Protein AF-A0AAE7BVK2-F1 (afdb_monomer_lite)

pLDDT: mean 87.28, std 10.97, range [50.97, 97.94]

Sequence (173 aa):
MAKKIGIVVLFLLICIYAINLQTEKKELELRLEILAGHNLFLLLTTYDEIQDLLNSDKKSTDIIINVKKKLENIKEFSSTIDTAIGRGDLQTIYFKFTEIFSHFENISASVGNNKSKELIEIKGLIQELKTIILETYYVKNNTEGGKAELHIKHFDKIDAFIERITKFNKGLT

Secondary structure (DSSP, 8-state):
-HHHHHHHHHHHHHHHHHHHHHHHHHHHHHHHHHHHHHHHHHHHHHHHHHHHHHHSSS-HHHHHHHHHHHHHHHHHHHHHHHHHHT--HHHHHHHHHHHHHHHHHHHHHHSSS--HHHHHHHHHHHHHHHHHHHHHHB-TT-TTS--B-SS----HHHHHHHHHHHHHHHTT-

Radius of gyration: 22.89 Å; chains: 1; bounding box: 57×30×77 Å

Structure (mmCIF, N/CA/C/O backbone):
data_AF-A0AAE7BVK2-F1
#
_entry.id   AF-A0AAE7BVK2-F1
#
loop_
_atom_site.group_PDB
_atom_site.id
_atom_site.type_symbol
_atom_site.label_atom_id
_atom_site.label_alt_id
_atom_site.label_comp_id
_atom_site.label_asym_id
_atom_site.label_entity_id
_atom_site.label_seq_id
_atom_site.pdbx_PDB_ins_code
_atom_site.Cartn_x
_atom_site.Cartn_y
_atom_site.Cartn_z
_atom_site.occupancy
_atom_site.B_iso_or_equiv
_atom_site.auth_seq_id
_atom_site.auth_comp_id
_atom_site.auth_asym_id
_atom_site.auth_atom_id
_atom_site.pdbx_PDB_model_num
ATOM 1 N N . MET A 1 1 ? 35.965 8.874 -51.992 1.00 59.28 1 MET A N 1
ATOM 2 C CA . MET A 1 1 ? 35.941 7.840 -50.929 1.00 59.28 1 MET A CA 1
ATOM 3 C C . MET A 1 1 ? 35.827 8.431 -49.525 1.00 59.28 1 MET A C 1
ATOM 5 O O . MET A 1 1 ? 34.975 7.964 -48.786 1.00 59.28 1 MET A O 1
ATOM 9 N N . ALA A 1 2 ? 36.568 9.492 -49.176 1.00 60.84 2 ALA A N 1
ATOM 10 C CA . ALA A 1 2 ? 36.530 10.122 -47.844 1.00 60.84 2 ALA A CA 1
ATOM 11 C C . ALA A 1 2 ? 35.122 10.511 -47.330 1.00 60.84 2 ALA A C 1
ATOM 13 O O . ALA A 1 2 ? 34.792 10.217 -46.188 1.00 60.84 2 ALA A O 1
ATOM 14 N N . LYS A 1 3 ? 34.242 11.070 -48.181 1.00 61.97 3 LYS A N 1
ATOM 15 C CA . LYS A 1 3 ? 32.842 11.373 -47.801 1.00 61.97 3 LYS A CA 1
ATOM 16 C C . LYS A 1 3 ? 32.026 10.133 -47.403 1.00 61.97 3 LYS A C 1
ATOM 18 O O . LYS A 1 3 ? 31.203 10.221 -46.503 1.00 61.97 3 LYS A O 1
ATOM 23 N N . LYS A 1 4 ? 32.258 8.978 -48.044 1.00 65.06 4 LYS A N 1
ATOM 24 C CA . LYS A 1 4 ? 31.568 7.720 -47.700 1.00 65.06 4 LYS A CA 1
ATOM 25 C C . LYS A 1 4 ? 32.070 7.165 -46.363 1.00 65.06 4 LYS A C 1
ATOM 27 O O . LYS A 1 4 ? 31.266 6.699 -45.571 1.00 65.06 4 LYS A O 1
ATOM 32 N N . ILE A 1 5 ? 33.370 7.290 -46.088 1.00 73.44 5 ILE A N 1
ATOM 33 C CA . ILE A 1 5 ? 33.981 6.884 -44.812 1.00 73.44 5 ILE A CA 1
ATOM 34 C C . ILE A 1 5 ? 33.471 7.769 -43.662 1.00 73.44 5 ILE A C 1
ATOM 36 O O . ILE A 1 5 ? 33.099 7.246 -42.619 1.00 73.44 5 ILE A O 1
ATOM 40 N N . GLY A 1 6 ? 33.354 9.086 -43.872 1.00 75.12 6 GLY A N 1
ATOM 41 C CA . GLY A 1 6 ? 32.811 10.009 -42.866 1.00 75.12 6 GLY A CA 1
ATOM 42 C C . GLY A 1 6 ? 31.360 9.710 -42.466 1.00 75.12 6 GLY A C 1
ATOM 43 O O . GLY A 1 6 ? 31.030 9.768 -41.286 1.00 75.12 6 GLY A O 1
ATOM 44 N N . ILE A 1 7 ? 30.509 9.321 -43.423 1.00 81.50 7 ILE A N 1
ATOM 45 C CA . ILE A 1 7 ? 29.117 8.916 -43.146 1.00 81.50 7 ILE A CA 1
ATOM 46 C C . ILE A 1 7 ? 29.071 7.618 -42.331 1.00 81.50 7 ILE A C 1
ATOM 48 O O . ILE A 1 7 ? 28.283 7.514 -41.394 1.00 81.50 7 ILE A O 1
ATOM 52 N N . VAL A 1 8 ? 29.931 6.646 -42.653 1.00 82.81 8 VAL A N 1
ATOM 53 C CA . VAL A 1 8 ? 30.009 5.373 -41.918 1.00 82.81 8 VAL A CA 1
ATOM 54 C C . VAL A 1 8 ? 30.464 5.597 -40.475 1.00 82.81 8 VAL A C 1
ATOM 56 O O . VAL A 1 8 ? 29.859 5.045 -39.562 1.00 82.81 8 VAL A O 1
ATOM 59 N N . VAL A 1 9 ? 31.471 6.447 -40.251 1.00 85.19 9 VAL A N 1
ATOM 60 C CA . VAL A 1 9 ? 31.954 6.784 -38.900 1.00 85.19 9 VAL A CA 1
ATOM 61 C C . VAL A 1 9 ? 30.874 7.498 -38.082 1.00 85.19 9 VAL A C 1
ATOM 63 O O . VAL A 1 9 ? 30.672 7.158 -36.919 1.00 85.19 9 VAL A O 1
ATOM 66 N N . LEU A 1 10 ? 30.136 8.437 -38.684 1.00 87.69 10 LEU A N 1
ATOM 67 C CA . LEU A 1 10 ? 29.039 9.131 -38.004 1.00 87.69 10 LEU A CA 1
ATOM 68 C C . LEU A 1 10 ? 27.921 8.165 -37.586 1.00 87.69 10 LEU A C 1
ATOM 70 O O . LEU A 1 10 ? 27.449 8.231 -36.454 1.00 87.69 10 LEU A O 1
ATOM 74 N N . PHE A 1 11 ? 27.535 7.236 -38.466 1.00 89.12 11 PHE A N 1
ATOM 75 C CA . PHE A 1 11 ? 26.559 6.195 -38.132 1.00 89.12 11 PHE A CA 1
ATOM 76 C C . PHE A 1 11 ? 27.029 5.324 -36.964 1.00 89.12 11 PHE A C 1
ATOM 78 O O . PHE A 1 11 ? 26.252 5.038 -36.057 1.00 89.12 11 PHE A O 1
ATOM 85 N N . LEU A 1 12 ? 28.311 4.954 -36.951 1.00 88.75 12 LEU A N 1
ATOM 86 C CA . LEU A 1 12 ? 28.911 4.153 -35.885 1.00 88.75 12 LEU A CA 1
ATOM 87 C C . LEU A 1 12 ? 28.850 4.873 -34.530 1.00 88.75 12 LEU A C 1
ATOM 89 O O . LEU A 1 12 ? 28.471 4.266 -33.532 1.00 88.75 12 LEU A O 1
ATOM 93 N N . LEU A 1 13 ? 29.145 6.176 -34.504 1.00 87.94 13 LEU A N 1
ATOM 94 C CA . LEU A 1 13 ? 29.045 6.995 -33.293 1.00 87.94 13 LEU A CA 1
ATOM 95 C C . LEU A 1 13 ? 27.603 7.108 -32.782 1.00 87.94 13 LEU A C 1
ATOM 97 O O . LEU A 1 13 ? 27.377 6.987 -31.579 1.00 87.94 13 LEU A O 1
ATOM 101 N N . ILE A 1 14 ? 26.625 7.277 -33.680 1.00 89.56 14 ILE A N 1
ATOM 102 C CA . ILE A 1 14 ? 25.199 7.303 -33.315 1.00 89.56 14 ILE A CA 1
ATOM 103 C C . ILE A 1 14 ? 24.772 5.954 -32.725 1.00 89.56 14 ILE A C 1
ATOM 105 O O . ILE A 1 14 ? 24.093 5.924 -31.700 1.00 89.56 14 ILE A O 1
ATOM 109 N N . CYS A 1 15 ? 25.195 4.838 -33.326 1.00 86.94 15 CYS A N 1
ATOM 110 C CA . CYS A 1 15 ? 24.899 3.505 -32.807 1.00 86.94 15 CYS A CA 1
ATOM 111 C C . CYS A 1 15 ? 25.506 3.280 -31.416 1.00 86.94 15 CYS A C 1
ATOM 113 O O . CYS A 1 15 ? 24.807 2.795 -30.530 1.00 86.94 15 CYS A O 1
ATOM 115 N N . ILE A 1 16 ? 26.769 3.664 -31.197 1.00 88.56 16 ILE A N 1
ATOM 116 C CA . ILE A 1 16 ? 27.423 3.555 -29.881 1.00 88.56 16 ILE A CA 1
ATOM 117 C C . ILE A 1 16 ? 26.678 4.396 -28.840 1.00 88.56 16 ILE A C 1
ATOM 119 O O . ILE A 1 16 ? 26.375 3.906 -27.753 1.00 88.56 16 ILE A O 1
ATOM 123 N N . TYR A 1 17 ? 26.331 5.639 -29.181 1.00 89.25 17 TYR A N 1
ATOM 124 C CA . TYR A 1 17 ? 25.575 6.516 -28.290 1.00 89.25 17 TYR A CA 1
ATOM 125 C C . TYR A 1 17 ? 24.204 5.926 -27.930 1.00 89.25 17 TYR A C 1
ATOM 127 O O . TYR A 1 17 ? 23.834 5.894 -26.758 1.00 89.25 17 TYR A O 1
ATOM 135 N N . ALA A 1 18 ? 23.476 5.392 -28.916 1.00 87.69 18 ALA A N 1
ATOM 136 C CA . ALA A 1 18 ? 22.182 4.757 -28.691 1.00 87.69 18 ALA A CA 1
ATOM 137 C C . ALA A 1 18 ? 22.282 3.522 -27.775 1.00 87.69 18 ALA A C 1
ATOM 139 O O . ALA A 1 18 ? 21.430 3.337 -26.906 1.00 87.69 18 ALA A O 1
ATOM 140 N N . ILE A 1 19 ? 23.331 2.704 -27.925 1.00 89.19 19 ILE A N 1
ATOM 141 C CA . ILE A 1 19 ? 23.581 1.535 -27.066 1.00 89.19 19 ILE A CA 1
ATOM 142 C C . ILE A 1 19 ? 23.890 1.965 -25.627 1.00 89.19 19 ILE A C 1
ATOM 144 O O . ILE A 1 19 ? 23.343 1.383 -24.686 1.00 89.19 19 ILE A O 1
ATOM 148 N N . ASN A 1 20 ? 24.722 2.995 -25.444 1.00 87.88 20 ASN A N 1
ATOM 149 C CA . ASN A 1 20 ? 25.032 3.529 -24.116 1.00 87.88 20 ASN A CA 1
ATOM 150 C C . ASN A 1 20 ? 23.767 4.046 -23.423 1.00 87.88 20 ASN A C 1
ATOM 152 O O . ASN A 1 20 ? 23.470 3.624 -22.308 1.00 87.88 20 ASN A O 1
ATOM 156 N N . LEU A 1 21 ? 22.959 4.851 -24.121 1.00 88.31 21 LEU A N 1
ATOM 157 C CA . LEU A 1 21 ? 21.695 5.368 -23.593 1.00 88.31 21 LEU A CA 1
ATOM 158 C C . LEU A 1 21 ? 20.722 4.237 -23.218 1.00 88.31 21 LEU A C 1
ATOM 160 O O . LEU A 1 21 ? 20.050 4.291 -22.189 1.00 88.31 21 LEU A O 1
ATOM 164 N N . GLN A 1 22 ? 20.647 3.184 -24.037 1.00 87.44 22 GLN A N 1
ATOM 165 C CA . GLN A 1 22 ? 19.809 2.022 -23.741 1.00 87.44 22 GLN A CA 1
ATOM 166 C C . GLN A 1 22 ? 20.300 1.257 -22.503 1.00 87.44 22 GLN A C 1
ATOM 168 O O . GLN A 1 22 ? 19.483 0.716 -21.758 1.00 87.44 22 GLN A O 1
ATOM 173 N N . THR A 1 23 ? 21.614 1.208 -22.283 1.00 86.25 23 THR A N 1
ATOM 174 C CA . THR A 1 23 ? 22.225 0.544 -21.124 1.00 86.25 23 THR A CA 1
ATOM 175 C C . THR A 1 23 ? 21.949 1.326 -19.843 1.00 86.25 23 THR A C 1
ATOM 177 O O . THR A 1 23 ? 21.443 0.747 -18.885 1.00 86.25 23 THR A O 1
ATOM 180 N N . GLU A 1 24 ? 22.165 2.643 -19.859 1.00 87.38 24 GLU A N 1
ATOM 181 C CA . GLU A 1 24 ? 21.843 3.533 -18.734 1.00 87.38 24 GLU A CA 1
ATOM 182 C C . GLU A 1 24 ? 20.356 3.471 -18.376 1.00 87.38 24 GLU A C 1
ATOM 184 O O . GLU A 1 24 ? 19.993 3.351 -17.205 1.00 87.38 24 GLU A O 1
ATOM 189 N N . LYS A 1 25 ? 19.478 3.476 -19.388 1.00 87.94 25 LYS A N 1
ATOM 190 C CA . LYS A 1 25 ? 18.034 3.350 -19.174 1.00 87.94 25 LYS A CA 1
ATOM 191 C C . LYS A 1 25 ? 17.674 2.036 -18.478 1.00 87.94 25 LYS A C 1
ATOM 193 O O . LYS A 1 25 ? 16.894 2.056 -17.532 1.00 87.94 25 LYS A O 1
ATOM 198 N N . LYS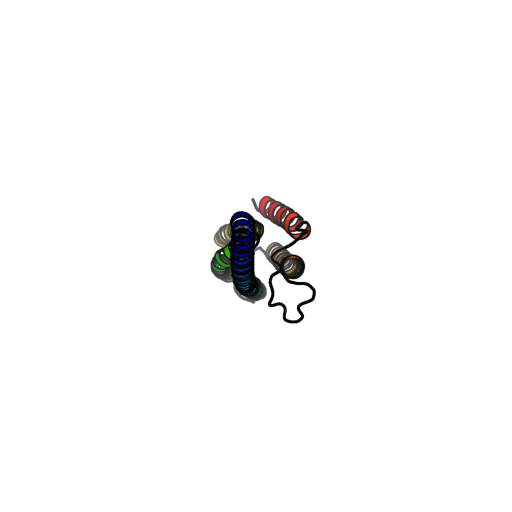 A 1 26 ? 18.244 0.911 -18.922 1.00 88.31 26 LYS A N 1
ATOM 199 C CA . LYS A 1 26 ? 18.012 -0.401 -18.294 1.00 88.31 26 LYS A CA 1
ATOM 200 C C . LYS A 1 26 ? 18.504 -0.440 -16.849 1.00 88.31 26 LYS A C 1
ATOM 202 O O . LYS A 1 26 ? 17.843 -1.031 -16.003 1.00 88.31 26 LYS A O 1
ATOM 207 N N . GLU A 1 27 ? 19.647 0.178 -16.563 1.00 88.50 27 GLU A N 1
ATOM 208 C CA . GLU A 1 27 ? 20.178 0.245 -15.201 1.00 88.50 27 GLU A CA 1
ATOM 209 C C . GLU A 1 27 ? 19.275 1.076 -14.280 1.00 88.50 27 GLU A C 1
ATOM 211 O O . GLU A 1 27 ? 18.959 0.648 -13.171 1.00 88.50 27 GLU A O 1
ATOM 216 N N . LEU A 1 28 ? 18.816 2.240 -14.747 1.00 87.75 28 LEU A N 1
ATOM 217 C CA . LEU A 1 28 ? 17.859 3.077 -14.022 1.00 87.75 28 LEU A CA 1
ATOM 218 C C . LEU A 1 28 ? 16.542 2.343 -13.760 1.00 87.75 28 LEU A C 1
ATOM 220 O O . LEU A 1 28 ? 16.033 2.384 -12.643 1.00 87.75 28 LEU A O 1
ATOM 224 N N . GLU A 1 29 ? 16.017 1.646 -14.766 1.00 89.25 29 GLU A N 1
ATOM 225 C CA . GLU A 1 29 ? 14.785 0.864 -14.652 1.00 89.25 29 GLU A CA 1
ATOM 226 C C . GLU A 1 29 ? 14.926 -0.253 -13.611 1.00 89.25 29 GLU A C 1
ATOM 228 O O . GLU A 1 29 ? 14.067 -0.391 -12.745 1.00 89.25 29 GLU A O 1
ATOM 233 N N . LEU A 1 30 ? 16.054 -0.972 -13.603 1.00 88.12 30 LEU A N 1
ATOM 234 C CA . LEU A 1 30 ? 16.341 -1.981 -12.582 1.00 88.12 30 LEU A CA 1
ATOM 235 C C . LEU A 1 30 ? 16.427 -1.373 -11.173 1.00 88.12 30 LEU A C 1
ATOM 237 O O . LEU A 1 30 ? 15.893 -1.936 -10.220 1.00 88.12 30 LEU A O 1
ATOM 241 N N . ARG A 1 31 ? 17.087 -0.217 -11.020 1.00 89.81 31 ARG A N 1
ATOM 242 C CA . ARG A 1 31 ? 17.174 0.475 -9.723 1.00 89.81 31 ARG A CA 1
ATOM 243 C C . ARG A 1 31 ? 15.793 0.900 -9.220 1.00 89.81 31 ARG A C 1
ATOM 245 O O . ARG A 1 31 ? 15.508 0.724 -8.038 1.00 89.81 31 ARG A O 1
ATOM 252 N N . LEU A 1 32 ? 14.943 1.426 -10.104 1.00 91.25 32 LEU A N 1
ATOM 253 C CA . LEU A 1 32 ? 13.559 1.780 -9.781 1.00 91.25 32 LEU A CA 1
ATOM 254 C C . LEU A 1 32 ? 12.731 0.547 -9.417 1.00 91.25 32 LEU A C 1
ATOM 256 O O . LEU A 1 32 ? 11.985 0.596 -8.446 1.00 91.25 32 LEU A O 1
ATOM 260 N N . GLU A 1 33 ? 12.900 -0.562 -10.136 1.00 91.31 33 GLU A N 1
ATOM 261 C CA . GLU A 1 33 ? 12.220 -1.829 -9.854 1.00 91.31 33 GLU A CA 1
ATOM 262 C C . GLU A 1 33 ? 12.560 -2.348 -8.450 1.00 91.31 33 GLU A C 1
ATOM 264 O O . GLU A 1 33 ? 11.664 -2.705 -7.685 1.00 91.31 33 GLU A O 1
ATOM 269 N N . ILE A 1 34 ? 13.846 -2.335 -8.082 1.00 90.06 34 ILE A N 1
ATOM 270 C CA . ILE A 1 34 ? 14.317 -2.752 -6.754 1.00 90.06 34 ILE A CA 1
ATOM 271 C C . ILE A 1 34 ? 13.783 -1.812 -5.670 1.00 90.06 34 ILE A C 1
ATOM 273 O O . ILE A 1 34 ? 13.294 -2.273 -4.638 1.00 90.06 34 ILE A O 1
ATOM 277 N N . LEU A 1 35 ? 13.856 -0.496 -5.896 1.00 92.81 35 LEU A N 1
ATOM 278 C CA . LEU A 1 35 ? 13.387 0.496 -4.931 1.00 92.81 35 LEU A CA 1
ATOM 279 C C . LEU A 1 35 ? 11.874 0.377 -4.707 1.00 92.81 35 LEU A C 1
ATOM 281 O O . LEU A 1 35 ? 11.429 0.325 -3.560 1.00 92.81 35 LEU A O 1
ATOM 285 N N . ALA A 1 36 ? 11.090 0.298 -5.782 1.00 94.00 36 ALA A N 1
ATOM 286 C CA . ALA A 1 36 ? 9.646 0.112 -5.716 1.00 94.00 36 ALA A CA 1
ATOM 287 C C . ALA A 1 36 ? 9.289 -1.228 -5.061 1.00 94.00 36 ALA A C 1
ATOM 289 O O . ALA A 1 36 ? 8.423 -1.261 -4.194 1.00 94.00 36 ALA A O 1
ATOM 290 N N . GLY A 1 37 ? 9.995 -2.312 -5.400 1.00 93.19 37 GLY A N 1
ATOM 291 C CA . GLY A 1 37 ? 9.779 -3.637 -4.813 1.00 93.19 37 GLY A CA 1
ATOM 292 C C . GLY A 1 37 ? 10.036 -3.657 -3.307 1.00 93.19 37 GLY A C 1
ATOM 293 O O . GLY A 1 37 ? 9.211 -4.156 -2.542 1.00 93.19 37 GLY A O 1
ATOM 294 N N . HIS A 1 38 ? 11.133 -3.039 -2.862 1.00 93.44 38 HIS A N 1
ATOM 295 C CA . HIS A 1 38 ? 11.438 -2.897 -1.441 1.00 93.44 38 HIS A CA 1
ATOM 296 C C . HIS A 1 38 ? 10.377 -2.069 -0.706 1.00 93.44 38 HIS A C 1
ATOM 298 O O . HIS A 1 38 ? 9.909 -2.472 0.357 1.00 93.44 38 HIS A O 1
ATOM 304 N N . ASN A 1 39 ? 9.949 -0.944 -1.283 1.00 95.50 39 ASN A N 1
ATOM 305 C CA . ASN A 1 39 ? 8.920 -0.106 -0.671 1.00 95.50 39 ASN A CA 1
ATOM 306 C C . ASN A 1 39 ? 7.547 -0.789 -0.660 1.00 95.50 39 ASN A C 1
ATOM 308 O O . ASN A 1 39 ? 6.825 -0.642 0.319 1.00 95.50 39 ASN A O 1
ATOM 312 N N . LEU A 1 40 ? 7.192 -1.579 -1.680 1.00 95.25 40 LEU A N 1
ATOM 313 C CA . LEU A 1 40 ? 5.972 -2.396 -1.675 1.00 95.25 40 LEU A CA 1
ATOM 314 C C . LEU A 1 40 ? 6.007 -3.441 -0.557 1.00 95.25 40 LEU A C 1
ATOM 316 O O . LEU A 1 40 ? 5.015 -3.622 0.147 1.00 95.25 40 LEU A O 1
ATOM 320 N N . PHE A 1 41 ? 7.159 -4.083 -0.349 1.00 94.12 41 PHE A N 1
ATOM 321 C CA . PHE A 1 41 ? 7.341 -5.024 0.752 1.00 94.12 41 PHE A CA 1
ATOM 322 C C . PHE A 1 41 ? 7.163 -4.337 2.114 1.00 94.12 41 PHE A C 1
ATOM 324 O O . PHE A 1 41 ? 6.416 -4.831 2.961 1.00 94.12 41 PHE A O 1
ATOM 331 N N . LEU A 1 42 ? 7.797 -3.176 2.317 1.00 95.62 42 LEU A N 1
ATOM 332 C CA . LEU A 1 42 ? 7.648 -2.394 3.547 1.00 95.62 42 LEU A CA 1
ATOM 333 C C . LEU A 1 42 ? 6.207 -1.906 3.747 1.00 95.62 42 LEU A C 1
ATOM 335 O O . LEU A 1 42 ? 5.694 -1.949 4.866 1.00 95.62 42 LEU A O 1
ATOM 339 N N . LEU A 1 43 ? 5.537 -1.493 2.670 1.00 96.31 43 LEU A N 1
ATOM 340 C CA . LEU A 1 43 ? 4.138 -1.078 2.671 1.00 96.31 43 LEU A CA 1
ATOM 341 C C . LEU A 1 43 ? 3.225 -2.218 3.138 1.00 96.31 43 LEU A C 1
ATOM 343 O O . LEU A 1 43 ? 2.458 -2.037 4.082 1.00 96.31 43 LEU A O 1
ATOM 347 N N . LEU A 1 44 ? 3.335 -3.397 2.520 1.00 95.25 44 LEU A N 1
ATOM 348 C CA . LEU A 1 44 ? 2.544 -4.573 2.888 1.00 95.25 44 LEU A CA 1
ATOM 349 C C . LEU A 1 44 ? 2.825 -5.028 4.321 1.00 95.25 44 LEU A C 1
ATOM 351 O O . LEU A 1 44 ? 1.880 -5.241 5.075 1.00 95.25 44 LEU A O 1
ATOM 355 N N . THR A 1 45 ? 4.100 -5.072 4.718 1.00 95.25 45 THR A N 1
ATOM 356 C CA . THR A 1 45 ? 4.502 -5.414 6.092 1.00 95.25 45 THR A CA 1
ATOM 357 C C . THR A 1 45 ? 3.904 -4.432 7.099 1.00 95.25 45 THR A C 1
ATOM 359 O O . THR A 1 45 ? 3.403 -4.829 8.146 1.00 95.25 45 THR A O 1
ATOM 362 N N . THR A 1 46 ? 3.886 -3.137 6.781 1.00 96.62 46 THR A N 1
ATOM 363 C CA . THR A 1 46 ? 3.284 -2.132 7.668 1.00 96.62 46 THR A CA 1
ATOM 364 C C . THR A 1 46 ? 1.764 -2.306 7.760 1.00 96.62 46 THR A C 1
ATOM 366 O O . THR A 1 46 ? 1.185 -2.120 8.830 1.00 96.62 46 THR A O 1
ATOM 369 N N . TYR A 1 47 ? 1.097 -2.704 6.671 1.00 96.19 47 TYR A N 1
ATOM 370 C CA . TYR A 1 47 ? -0.321 -3.065 6.721 1.00 96.19 47 TYR A CA 1
ATOM 371 C C . TYR A 1 47 ? -0.586 -4.338 7.537 1.00 96.19 47 TYR A C 1
ATOM 373 O O . TYR A 1 47 ? -1.596 -4.377 8.242 1.00 96.19 47 TYR A O 1
ATOM 381 N N . ASP A 1 48 ? 0.303 -5.338 7.499 1.00 95.19 48 ASP A N 1
ATOM 382 C CA . ASP A 1 48 ? 0.246 -6.506 8.394 1.00 95.19 48 ASP A CA 1
ATOM 383 C C . ASP A 1 48 ? 0.330 -6.074 9.865 1.00 95.19 48 ASP A C 1
ATOM 385 O O . ASP A 1 48 ? -0.541 -6.415 10.663 1.00 95.19 48 ASP A O 1
ATOM 389 N N . GLU A 1 49 ? 1.297 -5.223 10.214 1.00 95.88 49 GLU A N 1
ATOM 390 C CA . GLU A 1 49 ? 1.437 -4.699 11.578 1.00 95.88 49 GLU A CA 1
ATOM 391 C C . GLU A 1 49 ? 0.198 -3.911 12.039 1.00 95.88 49 GLU A C 1
ATOM 393 O O . GLU A 1 49 ? -0.206 -3.992 13.202 1.00 95.88 49 GLU A O 1
ATOM 398 N N . ILE A 1 50 ? -0.429 -3.134 11.147 1.00 94.94 50 ILE A N 1
ATOM 399 C CA . ILE A 1 50 ? -1.689 -2.438 11.448 1.00 94.94 50 ILE A CA 1
ATOM 400 C C . ILE A 1 50 ? -2.811 -3.447 11.698 1.00 94.94 50 ILE A C 1
ATOM 402 O O . ILE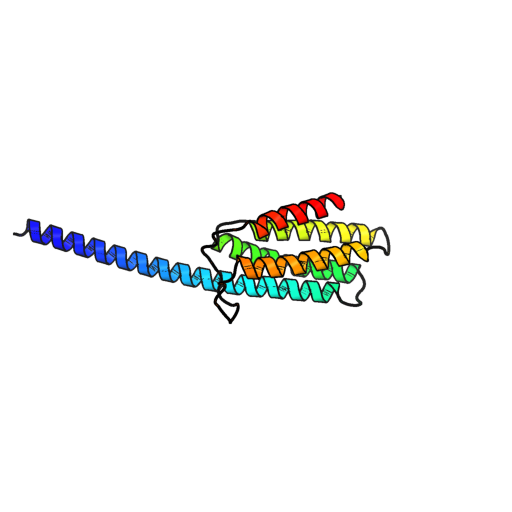 A 1 50 ? -3.593 -3.278 12.635 1.00 94.94 50 ILE A O 1
ATOM 406 N N . GLN A 1 51 ? -2.904 -4.495 10.885 1.00 93.12 51 GLN A N 1
ATOM 407 C CA . GLN A 1 51 ? -3.908 -5.542 11.044 1.00 93.12 51 GLN A CA 1
ATOM 408 C C . GLN A 1 51 ? -3.740 -6.280 12.380 1.00 93.12 51 GLN A C 1
ATOM 410 O O . GLN A 1 51 ? -4.733 -6.499 13.079 1.00 93.12 51 GLN A O 1
ATOM 415 N N . ASP A 1 52 ? -2.502 -6.561 12.789 1.00 93.12 52 ASP A N 1
ATOM 416 C CA . ASP A 1 52 ? -2.176 -7.134 14.098 1.00 93.12 52 ASP A CA 1
ATOM 417 C C . ASP A 1 52 ? -2.582 -6.208 15.250 1.00 93.12 52 ASP A C 1
ATOM 419 O O . ASP A 1 52 ? -3.200 -6.649 16.221 1.00 93.12 52 ASP A O 1
ATOM 423 N N . LEU A 1 53 ? -2.317 -4.901 15.133 1.00 92.00 53 LEU A N 1
ATOM 424 C CA . LEU A 1 53 ? -2.771 -3.913 16.117 1.00 92.00 53 LEU A CA 1
ATOM 425 C C . LEU A 1 53 ? -4.296 -3.902 16.240 1.00 92.00 53 LEU A C 1
ATOM 427 O O . LEU A 1 53 ? -4.820 -3.909 17.355 1.00 92.00 53 LEU A O 1
ATOM 431 N N . LEU A 1 54 ? -5.009 -3.923 15.113 1.00 88.81 54 LEU A N 1
ATOM 432 C CA . LEU A 1 54 ? -6.471 -3.950 15.088 1.00 88.81 54 LEU A CA 1
ATOM 433 C C . LEU A 1 54 ? -7.038 -5.261 15.666 1.00 88.81 54 LEU A C 1
ATOM 435 O O . LEU A 1 54 ? -8.172 -5.273 16.146 1.00 88.81 54 LEU A O 1
ATOM 439 N N . ASN A 1 55 ? -6.292 -6.365 15.604 1.00 87.81 55 ASN A N 1
ATOM 440 C CA . ASN A 1 55 ? -6.670 -7.670 16.160 1.00 87.81 55 ASN A CA 1
ATOM 441 C C . ASN A 1 55 ? -6.266 -7.869 17.626 1.00 87.81 55 ASN A C 1
ATOM 443 O O . ASN A 1 55 ? -6.652 -8.873 18.216 1.00 87.81 55 ASN A O 1
ATOM 447 N N . SER A 1 56 ? -5.513 -6.939 18.209 1.00 86.00 56 SER A N 1
ATOM 448 C CA . SER A 1 56 ? -5.062 -7.046 19.595 1.00 86.00 56 SER A CA 1
ATOM 449 C C . SER A 1 56 ? -6.166 -6.741 20.614 1.00 86.00 56 SER A C 1
ATOM 451 O O . SER A 1 56 ? -7.077 -5.961 20.345 1.00 86.00 56 SER A O 1
ATOM 453 N N . ASP A 1 57 ? -6.012 -7.263 21.833 1.00 82.19 57 ASP A N 1
ATOM 454 C CA . ASP A 1 57 ? -6.893 -6.970 22.978 1.00 82.19 57 ASP A CA 1
ATOM 455 C C . ASP A 1 57 ? -6.620 -5.592 23.625 1.00 82.19 57 ASP A C 1
ATOM 457 O O . ASP A 1 57 ? -7.045 -5.310 24.750 1.00 82.19 57 ASP A O 1
ATOM 461 N N . LYS A 1 58 ? -5.858 -4.718 22.952 1.00 81.06 58 LYS A N 1
ATOM 462 C CA . LYS A 1 58 ? -5.536 -3.376 23.454 1.00 81.06 58 LYS A CA 1
ATOM 463 C C . LYS A 1 58 ? -6.775 -2.482 23.445 1.00 81.06 58 LYS A C 1
ATOM 465 O O . LYS A 1 58 ? -7.718 -2.679 22.682 1.00 81.06 58 LYS A O 1
ATOM 470 N N . LYS A 1 59 ? -6.756 -1.431 24.269 1.00 80.44 59 LYS A N 1
ATOM 471 C CA . LYS A 1 59 ? -7.813 -0.412 24.249 1.00 80.44 59 LYS A CA 1
ATOM 472 C C . LYS A 1 59 ? -7.862 0.268 22.880 1.00 80.44 59 LYS A C 1
ATOM 474 O O . LYS A 1 59 ? -6.820 0.582 22.307 1.00 80.44 59 LYS A O 1
ATOM 479 N N . SER A 1 60 ? -9.066 0.579 22.400 1.00 78.94 60 SER A N 1
ATOM 480 C CA . SER A 1 60 ? -9.284 1.197 21.085 1.00 78.94 60 SER A CA 1
ATOM 481 C C . SER A 1 60 ? -8.464 2.474 20.872 1.00 78.94 60 SER A C 1
ATOM 483 O O . SER A 1 60 ? -7.919 2.674 19.792 1.00 78.94 60 SER A O 1
ATOM 485 N N . THR A 1 61 ? -8.310 3.311 21.903 1.00 82.19 61 THR A N 1
ATOM 486 C CA . THR A 1 61 ? -7.477 4.525 21.847 1.00 82.19 61 THR A CA 1
ATOM 487 C C . THR A 1 61 ? -6.001 4.202 21.590 1.00 82.19 61 THR A C 1
ATOM 489 O O . THR A 1 61 ? -5.380 4.824 20.731 1.00 82.19 61 THR A O 1
ATOM 492 N N . ASP A 1 62 ? -5.447 3.190 22.266 1.00 85.38 62 ASP A N 1
ATOM 493 C CA . ASP A 1 62 ? -4.056 2.763 22.062 1.00 85.38 62 ASP A CA 1
ATOM 494 C C . ASP A 1 62 ? -3.858 2.172 20.663 1.00 85.38 62 ASP A C 1
ATOM 496 O O . ASP A 1 62 ? -2.820 2.386 20.035 1.00 85.38 62 ASP A O 1
ATOM 500 N N . ILE A 1 63 ? -4.854 1.439 20.154 1.00 87.88 63 ILE A N 1
ATOM 501 C CA . ILE A 1 63 ? -4.848 0.925 18.781 1.00 87.88 63 ILE A CA 1
ATOM 502 C C . ILE A 1 63 ? -4.782 2.097 17.796 1.00 87.88 63 ILE A C 1
ATOM 504 O O . ILE A 1 63 ? -3.868 2.138 16.977 1.00 87.88 63 ILE A O 1
ATOM 508 N N . ILE A 1 64 ? -5.682 3.079 17.909 1.00 88.50 64 ILE A N 1
ATOM 509 C CA . ILE A 1 64 ? -5.745 4.239 17.004 1.00 88.50 64 ILE A CA 1
ATOM 510 C C . ILE A 1 64 ? -4.418 5.011 16.992 1.00 88.50 64 ILE A C 1
ATOM 512 O O . ILE A 1 64 ? -3.879 5.279 15.917 1.00 88.50 64 ILE A O 1
ATOM 516 N N . ILE A 1 65 ? -3.849 5.315 18.165 1.00 88.88 65 ILE A N 1
ATOM 517 C CA . ILE A 1 65 ? -2.568 6.035 18.275 1.00 88.88 65 ILE A CA 1
ATOM 518 C C . ILE A 1 65 ? -1.441 5.262 17.581 1.00 88.88 65 ILE A C 1
ATOM 520 O O . ILE A 1 65 ? -0.647 5.843 16.839 1.00 88.88 65 ILE A O 1
ATOM 524 N N . ASN A 1 66 ? -1.356 3.949 17.807 1.00 92.00 66 ASN A N 1
ATOM 525 C CA . ASN A 1 66 ? -0.299 3.133 17.212 1.00 92.00 66 ASN A CA 1
ATOM 526 C C . ASN A 1 66 ? -0.478 2.971 15.698 1.00 92.00 66 ASN A C 1
ATOM 528 O O . ASN A 1 66 ? 0.510 3.028 14.969 1.00 92.00 66 ASN A O 1
ATOM 532 N N . VAL A 1 67 ? -1.714 2.840 15.211 1.00 93.06 67 VAL A N 1
ATOM 533 C CA . VAL A 1 67 ? -1.985 2.784 13.769 1.00 93.06 67 VAL A CA 1
ATOM 534 C C . VAL A 1 67 ? -1.611 4.098 13.089 1.00 93.06 67 VAL A C 1
ATOM 536 O O . VAL A 1 67 ? -0.969 4.067 12.043 1.00 93.06 67 VAL A O 1
ATOM 539 N N . LYS A 1 68 ? -1.913 5.255 13.690 1.00 91.56 68 LYS A N 1
ATOM 540 C CA . LYS A 1 68 ? -1.501 6.554 13.132 1.00 91.56 68 LYS A CA 1
ATOM 541 C C . LYS A 1 68 ? 0.014 6.659 12.950 1.00 91.56 68 LYS A C 1
ATOM 543 O O . LYS A 1 68 ? 0.451 7.084 11.887 1.00 91.56 68 LYS A O 1
ATOM 548 N N . LYS A 1 69 ? 0.806 6.197 13.923 1.00 92.81 69 LYS A N 1
ATOM 549 C CA . LYS A 1 69 ? 2.274 6.137 13.790 1.00 92.81 69 LYS A CA 1
ATOM 550 C C . LYS A 1 69 ? 2.710 5.252 12.620 1.00 92.81 69 LYS A C 1
ATOM 552 O O . LYS A 1 69 ? 3.621 5.601 11.885 1.00 92.81 69 LYS A O 1
ATOM 557 N N . LYS A 1 70 ? 2.049 4.109 12.413 1.00 95.00 70 LYS A N 1
ATOM 558 C CA . LYS A 1 70 ? 2.339 3.223 11.274 1.00 95.00 70 LYS A CA 1
ATOM 559 C C . LYS A 1 70 ? 1.935 3.845 9.930 1.00 95.00 70 LYS A C 1
ATOM 561 O O . LYS A 1 70 ? 2.642 3.658 8.944 1.00 95.00 70 LYS A O 1
ATOM 566 N N . LEU A 1 71 ? 0.858 4.634 9.888 1.00 94.38 71 LEU A N 1
ATOM 567 C CA . LEU A 1 71 ? 0.450 5.366 8.682 1.00 94.38 71 LEU A CA 1
ATOM 568 C C . LEU A 1 71 ? 1.496 6.398 8.231 1.00 94.38 71 LEU A C 1
ATOM 570 O O . LEU A 1 71 ? 1.598 6.655 7.035 1.00 94.38 71 LEU A O 1
ATOM 574 N N . GLU A 1 72 ? 2.295 6.964 9.139 1.00 92.06 72 GLU A N 1
ATOM 575 C CA . GLU A 1 72 ? 3.388 7.877 8.766 1.00 92.06 72 GLU A CA 1
ATOM 576 C C . GLU A 1 72 ? 4.429 7.178 7.881 1.00 92.06 72 GLU A C 1
ATOM 578 O O . GLU A 1 72 ? 4.796 7.719 6.841 1.00 92.06 72 GLU A O 1
ATOM 583 N N . ASN A 1 73 ? 4.806 5.938 8.210 1.00 93.00 73 ASN A N 1
ATOM 584 C CA . ASN A 1 73 ? 5.714 5.139 7.379 1.00 93.00 73 ASN A CA 1
ATOM 585 C C . ASN A 1 73 ? 5.093 4.810 6.011 1.00 93.00 73 ASN A C 1
ATOM 587 O O . ASN A 1 73 ? 5.752 4.897 4.975 1.00 93.00 73 ASN A O 1
ATOM 591 N N . ILE A 1 74 ? 3.795 4.482 5.993 1.00 96.25 74 ILE A N 1
ATOM 592 C CA . ILE A 1 74 ? 3.050 4.178 4.761 1.00 96.25 74 ILE A CA 1
ATOM 593 C C . ILE A 1 74 ? 3.120 5.338 3.765 1.00 96.25 74 ILE A C 1
ATOM 595 O O . ILE A 1 74 ? 3.203 5.086 2.563 1.00 96.25 74 ILE A O 1
ATOM 599 N N . LYS A 1 75 ? 3.122 6.591 4.232 1.00 96.31 75 LYS A N 1
ATOM 600 C CA . LYS A 1 75 ? 3.240 7.772 3.366 1.00 96.31 75 LYS A CA 1
ATOM 601 C C . LYS A 1 75 ? 4.515 7.740 2.523 1.00 96.31 75 LYS A C 1
ATOM 603 O O . LYS A 1 75 ? 4.457 7.968 1.316 1.00 96.31 75 LYS A O 1
ATOM 608 N N . GLU A 1 76 ? 5.655 7.476 3.156 1.00 95.00 76 GLU A N 1
ATOM 609 C CA . GLU A 1 76 ? 6.964 7.484 2.495 1.00 95.00 76 GLU A CA 1
ATOM 610 C C . GLU A 1 76 ? 7.082 6.340 1.487 1.00 95.00 76 GLU A C 1
ATOM 612 O O . GLU A 1 76 ? 7.480 6.557 0.336 1.00 95.00 76 GLU A O 1
ATOM 617 N N . PHE A 1 77 ? 6.649 5.141 1.888 1.00 96.50 77 PHE A N 1
ATOM 618 C CA . PHE A 1 77 ? 6.659 3.970 1.013 1.00 96.50 77 PHE A CA 1
ATOM 619 C C . PHE A 1 77 ? 5.742 4.176 -0.192 1.00 96.50 77 PHE A C 1
ATOM 621 O O . PHE A 1 77 ? 6.167 3.989 -1.332 1.00 96.50 77 PHE A O 1
ATOM 628 N N . SER A 1 78 ? 4.519 4.655 0.052 1.00 96.88 78 SER A N 1
ATOM 629 C CA . SER A 1 78 ? 3.543 4.963 -0.997 1.00 96.88 78 SER A CA 1
ATOM 630 C C . SER A 1 78 ? 4.096 5.984 -1.982 1.00 96.88 78 SER A C 1
ATOM 632 O O . SER A 1 78 ? 4.056 5.736 -3.178 1.00 96.88 78 SER A O 1
ATOM 634 N N . SER A 1 79 ? 4.685 7.083 -1.496 1.00 96.62 79 SER A N 1
ATOM 635 C CA . SER A 1 79 ? 5.267 8.133 -2.343 1.00 96.62 79 SER A CA 1
ATOM 636 C C . SER A 1 79 ? 6.365 7.616 -3.271 1.00 96.62 79 SER A C 1
ATOM 638 O O . SER A 1 79 ? 6.417 7.976 -4.450 1.00 96.62 79 SER A O 1
ATOM 640 N N . THR A 1 80 ? 7.223 6.732 -2.762 1.00 94.88 80 THR A N 1
ATOM 641 C CA . THR A 1 80 ? 8.309 6.145 -3.552 1.00 94.88 80 THR A CA 1
ATOM 642 C C . THR A 1 80 ? 7.774 5.245 -4.667 1.00 94.88 80 THR A C 1
ATOM 644 O O . THR A 1 80 ? 8.224 5.347 -5.808 1.00 94.88 80 THR A O 1
ATOM 647 N N . ILE A 1 81 ? 6.787 4.400 -4.360 1.00 95.94 81 ILE A N 1
ATOM 648 C CA . ILE A 1 81 ? 6.143 3.501 -5.332 1.00 95.94 81 ILE A CA 1
ATOM 649 C C . ILE A 1 81 ? 5.388 4.309 -6.392 1.00 95.94 81 ILE A C 1
ATOM 651 O O . ILE A 1 81 ? 5.569 4.099 -7.590 1.00 95.94 81 ILE A O 1
ATOM 655 N N . ASP A 1 82 ? 4.591 5.272 -5.938 1.00 95.94 82 ASP A N 1
ATOM 656 C CA . ASP A 1 82 ? 3.819 6.197 -6.761 1.00 95.94 82 ASP A CA 1
ATOM 657 C C . ASP A 1 82 ? 4.722 6.958 -7.745 1.00 95.94 82 ASP A C 1
ATOM 659 O O . ASP A 1 82 ? 4.435 7.039 -8.940 1.00 95.94 82 ASP A O 1
ATOM 663 N N . THR A 1 83 ? 5.880 7.433 -7.277 1.00 94.31 83 THR A N 1
ATOM 664 C CA . THR A 1 83 ? 6.888 8.090 -8.125 1.00 94.31 83 THR A CA 1
ATOM 665 C C . THR A 1 83 ? 7.4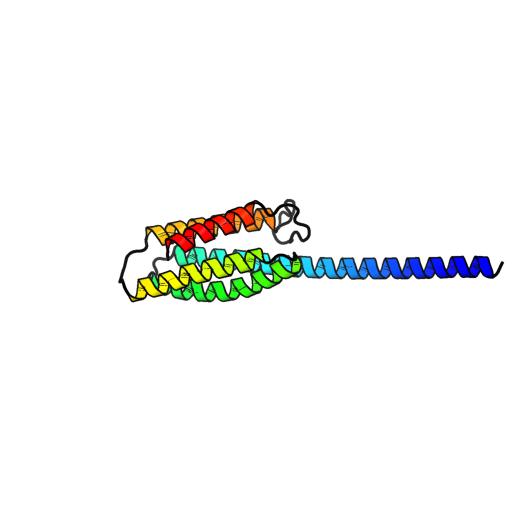85 7.133 -9.155 1.00 94.31 83 THR A C 1
ATOM 667 O O . THR A 1 83 ? 7.646 7.512 -10.313 1.00 94.31 83 THR A O 1
ATOM 670 N N . ALA A 1 84 ? 7.804 5.896 -8.760 1.00 92.12 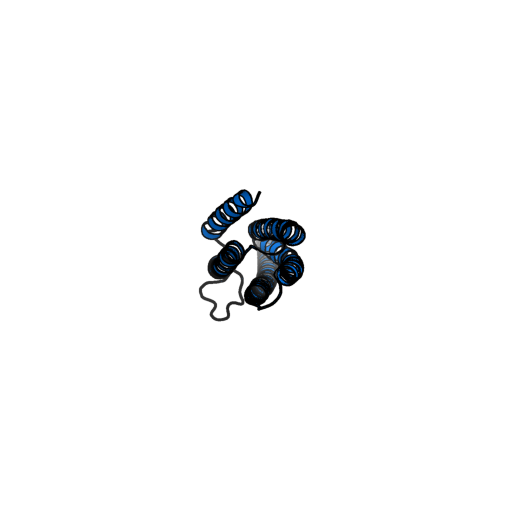84 ALA A N 1
ATOM 671 C CA . ALA A 1 84 ? 8.381 4.902 -9.664 1.00 92.12 84 ALA A CA 1
ATOM 672 C C . ALA A 1 84 ? 7.417 4.497 -10.794 1.00 92.12 84 ALA A C 1
ATOM 674 O O . ALA A 1 84 ? 7.862 4.203 -11.901 1.00 92.12 84 ALA A O 1
ATOM 675 N N . ILE A 1 85 ? 6.111 4.508 -10.519 1.00 92.12 85 ILE A N 1
ATOM 676 C CA . ILE A 1 85 ? 5.050 4.106 -11.457 1.00 92.12 85 ILE A CA 1
ATOM 677 C C . ILE A 1 85 ? 4.442 5.311 -12.193 1.00 92.12 85 ILE A C 1
ATOM 679 O O . ILE A 1 85 ? 3.831 5.158 -13.249 1.00 92.12 85 ILE A O 1
ATOM 683 N N . GLY A 1 86 ? 4.623 6.523 -11.666 1.00 92.12 86 GLY A N 1
ATOM 684 C CA . GLY A 1 86 ? 4.074 7.756 -12.228 1.00 92.12 86 GLY A CA 1
ATOM 685 C C . GLY A 1 86 ? 2.587 7.971 -11.924 1.00 92.12 86 GLY A C 1
ATOM 686 O O . GLY A 1 86 ? 1.881 8.569 -12.736 1.00 92.12 86 GLY A O 1
ATOM 687 N N . ARG A 1 87 ? 2.093 7.487 -10.777 1.00 92.69 87 ARG A N 1
ATOM 688 C CA . ARG A 1 87 ? 0.698 7.653 -10.310 1.00 92.69 87 ARG A CA 1
ATOM 689 C C . ARG A 1 87 ? 0.667 8.007 -8.827 1.00 92.69 87 ARG A C 1
ATOM 691 O O . ARG A 1 87 ? 1.635 7.736 -8.153 1.00 92.69 87 ARG A O 1
ATOM 698 N N . GLY A 1 88 ? -0.406 8.620 -8.322 1.00 94.81 88 GLY A N 1
ATOM 699 C CA . GLY A 1 88 ? -0.512 9.097 -6.925 1.00 94.81 88 GLY A CA 1
ATOM 700 C C . GLY A 1 88 ? -1.523 8.329 -6.066 1.00 94.81 88 GLY A C 1
ATOM 701 O O . GLY A 1 88 ? -2.115 8.889 -5.136 1.00 94.81 88 GLY A O 1
ATOM 702 N N . ASP A 1 89 ? -1.816 7.088 -6.438 1.00 96.50 89 ASP A N 1
ATOM 703 C CA . ASP A 1 89 ? -2.969 6.351 -5.925 1.00 96.50 89 ASP A CA 1
ATOM 704 C C . ASP A 1 89 ? -2.730 5.829 -4.506 1.00 96.50 89 ASP A C 1
ATOM 706 O O . ASP A 1 89 ? -3.609 5.951 -3.648 1.00 96.50 89 ASP A O 1
ATOM 710 N N . LEU A 1 90 ? -1.535 5.301 -4.218 1.00 97.06 90 LEU A N 1
ATOM 711 C CA . LEU A 1 90 ? -1.221 4.776 -2.888 1.00 97.06 90 LEU A CA 1
ATOM 712 C C . LEU A 1 90 ? -1.147 5.908 -1.860 1.00 97.06 90 LEU A C 1
ATOM 714 O O . LEU A 1 90 ? -1.670 5.768 -0.753 1.00 97.06 90 LEU A O 1
ATOM 718 N N . GLN A 1 91 ? -0.599 7.068 -2.234 1.00 97.06 91 GLN A N 1
ATOM 719 C CA . GLN A 1 91 ? -0.667 8.268 -1.399 1.00 97.06 91 GLN A CA 1
ATOM 720 C C . GLN A 1 91 ? -2.109 8.717 -1.158 1.00 97.06 91 GLN A C 1
ATOM 722 O O . GLN A 1 91 ? -2.460 9.071 -0.032 1.00 97.06 91 GLN A O 1
ATOM 727 N N . THR A 1 92 ? -2.967 8.675 -2.180 1.00 97.31 92 THR A N 1
ATOM 728 C CA . THR A 1 92 ? -4.393 9.000 -2.021 1.00 97.31 92 THR A CA 1
ATOM 729 C C . THR A 1 92 ? -5.050 8.079 -0.994 1.00 97.31 92 THR A C 1
ATOM 731 O O . THR A 1 92 ? -5.751 8.548 -0.096 1.00 97.31 92 THR A O 1
ATOM 734 N N . ILE A 1 93 ? -4.777 6.776 -1.071 1.00 97.62 93 ILE A N 1
ATOM 735 C CA . ILE A 1 93 ? -5.272 5.781 -0.116 1.00 97.62 93 ILE A CA 1
ATOM 736 C C . ILE A 1 93 ? -4.732 6.046 1.297 1.00 97.62 93 ILE A C 1
ATOM 738 O O . ILE A 1 93 ? -5.507 6.014 2.256 1.00 97.62 93 ILE A O 1
ATOM 742 N N . TYR A 1 94 ? -3.442 6.368 1.433 1.00 96.44 94 TYR A N 1
ATOM 743 C CA . TYR A 1 94 ? -2.841 6.796 2.699 1.00 96.44 94 TYR A CA 1
ATOM 744 C C . TYR A 1 94 ? -3.625 7.955 3.325 1.00 96.44 94 TYR A C 1
ATOM 746 O O . TYR A 1 94 ? -4.074 7.835 4.466 1.00 96.44 94 TYR A O 1
ATOM 754 N N . PHE A 1 95 ? -3.862 9.036 2.572 1.00 96.69 95 PHE A N 1
ATOM 755 C CA . PHE A 1 95 ? -4.592 10.197 3.083 1.00 96.69 95 PHE A CA 1
ATOM 756 C C . PHE A 1 95 ? -5.995 9.816 3.561 1.00 96.69 95 PHE A C 1
ATOM 758 O O . PHE A 1 95 ? -6.420 10.256 4.629 1.00 96.69 95 PHE A O 1
ATOM 765 N N . LYS A 1 96 ? -6.692 8.941 2.825 1.00 95.94 96 LYS A N 1
ATOM 766 C CA . LYS A 1 96 ? -8.027 8.458 3.205 1.00 95.94 96 LYS A CA 1
ATOM 767 C C . LYS A 1 96 ? -7.999 7.668 4.511 1.00 95.94 96 LYS A C 1
ATOM 769 O O . LYS A 1 96 ? -8.838 7.908 5.376 1.00 95.94 96 LYS A O 1
ATOM 774 N N . PHE A 1 97 ? -7.024 6.780 4.709 1.00 95.56 97 PHE A N 1
ATOM 775 C CA . PHE A 1 97 ? -6.864 6.100 5.997 1.00 95.56 97 PHE A CA 1
ATOM 776 C C . PHE A 1 97 ? -6.503 7.067 7.126 1.00 95.56 97 PHE A C 1
ATOM 778 O O . PHE A 1 97 ? -7.042 6.944 8.224 1.00 95.56 97 PHE A O 1
ATOM 785 N N . THR A 1 98 ? -5.642 8.056 6.882 1.00 95.00 98 THR A N 1
ATOM 786 C CA . THR A 1 98 ? -5.314 9.074 7.889 1.00 95.00 98 THR A CA 1
ATOM 787 C C . THR A 1 98 ? -6.545 9.870 8.323 1.00 95.00 98 THR A C 1
ATOM 789 O O . THR A 1 98 ? -6.727 10.084 9.523 1.00 95.00 98 THR A O 1
ATOM 792 N N . GLU A 1 99 ? -7.411 10.264 7.388 1.00 93.56 99 GLU A N 1
ATOM 793 C CA . GLU A 1 99 ? -8.688 10.929 7.685 1.00 93.56 99 GLU A CA 1
ATOM 794 C C . GLU A 1 99 ? -9.579 10.040 8.572 1.00 93.56 99 GLU A C 1
ATOM 796 O O . GLU A 1 99 ? -10.020 10.473 9.639 1.00 93.56 99 GLU A O 1
ATOM 801 N N . ILE A 1 100 ? -9.750 8.772 8.187 1.00 91.94 100 ILE A N 1
ATOM 802 C CA . ILE A 1 100 ? -10.537 7.770 8.920 1.00 91.94 100 ILE A CA 1
ATOM 803 C C . ILE A 1 100 ? -10.036 7.607 10.369 1.00 91.94 100 ILE A C 1
ATOM 805 O O . ILE A 1 100 ? -10.812 7.708 11.322 1.00 91.94 100 ILE A O 1
ATOM 809 N N . PHE A 1 101 ? -8.733 7.386 10.569 1.00 90.38 101 PHE A N 1
ATOM 810 C CA . PHE A 1 101 ? -8.176 7.173 11.910 1.00 90.38 101 PHE A CA 1
ATOM 811 C C . PHE A 1 101 ? -8.158 8.445 12.765 1.00 90.38 101 PHE A C 1
ATOM 813 O O . PHE A 1 101 ? -8.340 8.359 13.979 1.00 90.38 101 PHE A O 1
ATOM 820 N N . SER A 1 102 ? -8.011 9.623 12.153 1.00 89.81 102 SER A N 1
ATOM 821 C CA . SER A 1 102 ? -8.129 10.904 12.866 1.00 89.81 102 SER A CA 1
ATOM 822 C C . SER A 1 102 ? -9.560 11.142 13.352 1.00 89.81 102 SER A C 1
ATOM 824 O O . SER A 1 102 ? -9.778 11.595 14.474 1.00 89.81 102 SER A O 1
ATOM 826 N N . HIS A 1 103 ? -10.553 10.769 12.544 1.00 88.31 103 HIS A N 1
ATOM 827 C CA . HIS A 1 103 ? -11.951 10.822 12.951 1.00 88.31 103 HIS A CA 1
ATOM 828 C C . HIS A 1 103 ? -12.237 9.904 14.156 1.00 88.31 103 HIS A C 1
ATOM 830 O O . HIS A 1 103 ? -12.916 10.309 15.103 1.00 88.31 103 HIS A O 1
ATOM 836 N N . PHE A 1 104 ? -11.672 8.692 14.188 1.00 84.75 104 PHE A N 1
ATOM 837 C CA . PHE A 1 104 ? -11.839 7.805 15.344 1.00 84.75 104 PHE A CA 1
ATOM 838 C C . PHE A 1 104 ? -11.148 8.279 16.605 1.00 84.75 104 PHE A C 1
ATOM 840 O O . PHE A 1 104 ? -11.700 8.083 17.684 1.00 84.75 104 PHE A O 1
ATOM 847 N N . GLU A 1 105 ? -9.982 8.904 16.493 1.00 84.88 105 GLU A N 1
ATOM 848 C CA . GLU A 1 105 ? -9.313 9.510 17.640 1.00 84.88 105 GLU A CA 1
ATOM 849 C C . GLU A 1 105 ? -10.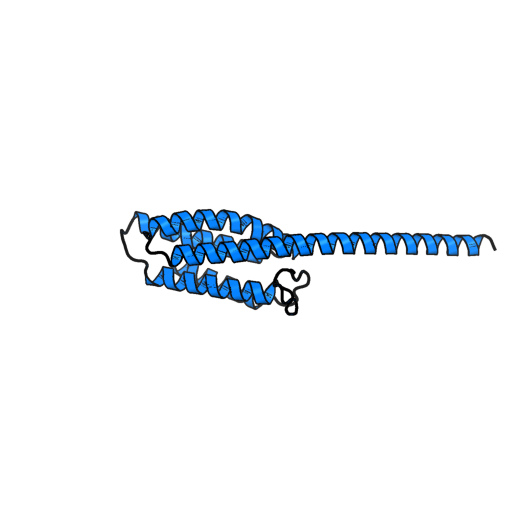234 10.539 18.313 1.00 84.88 105 GLU A C 1
ATOM 851 O O . GLU A 1 105 ? -10.516 10.420 19.508 1.00 84.88 105 GLU A O 1
ATOM 856 N N . ASN A 1 106 ? -10.816 11.447 17.522 1.00 82.88 106 ASN A N 1
ATOM 857 C CA . ASN A 1 106 ? -11.739 12.481 17.998 1.00 82.88 106 ASN A CA 1
ATOM 858 C C . ASN A 1 106 ? -12.998 11.901 18.668 1.00 82.88 106 ASN A C 1
ATOM 860 O O . ASN A 1 106 ? -13.439 12.392 19.711 1.00 82.88 106 ASN A O 1
ATOM 864 N N . ILE A 1 107 ? -13.573 10.831 18.107 1.00 77.81 107 ILE A N 1
ATOM 865 C CA . ILE A 1 107 ? -14.736 10.168 18.718 1.00 77.81 107 ILE A CA 1
ATOM 866 C C . ILE A 1 107 ? -14.343 9.394 19.977 1.00 77.81 107 ILE A C 1
ATOM 868 O O . ILE A 1 107 ? -15.052 9.448 20.976 1.00 77.81 107 ILE A O 1
ATOM 872 N N . SER A 1 108 ? -13.210 8.693 19.970 1.00 68.19 108 SER A N 1
ATOM 873 C CA . SER A 1 108 ? -12.759 7.918 21.131 1.00 68.19 108 SER A CA 1
ATOM 874 C C . SER A 1 108 ? -12.456 8.803 22.345 1.00 68.19 108 SER A C 1
ATOM 876 O O . SER A 1 108 ? -12.689 8.384 23.476 1.00 68.19 108 SER A O 1
ATOM 878 N N . ALA A 1 109 ? -12.007 10.041 22.114 1.00 65.50 109 ALA A N 1
ATOM 879 C CA . ALA A 1 109 ? -11.800 11.039 23.156 1.00 65.50 109 ALA A CA 1
ATOM 880 C C . ALA A 1 109 ? -13.115 11.596 23.736 1.00 65.50 109 ALA A C 1
ATOM 882 O O . ALA A 1 109 ? -13.120 12.084 24.864 1.00 65.50 109 ALA A O 1
ATOM 883 N N . SER A 1 110 ? -14.223 11.530 22.988 1.00 60.22 110 SER A N 1
ATOM 884 C CA . SER A 1 110 ? -15.513 12.131 23.363 1.00 60.22 110 SER A CA 1
ATOM 885 C C . SER A 1 110 ? -16.564 11.124 23.842 1.00 60.22 110 SER A C 1
ATOM 887 O O . SER A 1 110 ? -17.407 11.472 24.666 1.00 60.22 110 SER A O 1
ATOM 889 N N . VAL A 1 111 ? -16.523 9.874 23.371 1.00 55.12 111 VAL A N 1
ATOM 890 C CA . VAL A 1 111 ? -17.549 8.854 23.633 1.00 55.12 111 VAL A CA 1
ATOM 891 C C . VAL A 1 111 ? -16.857 7.544 24.020 1.00 55.12 111 VAL A C 1
ATOM 893 O O . VAL A 1 111 ? -16.428 6.767 23.172 1.00 55.12 111 VAL A O 1
ATOM 896 N N . GLY A 1 112 ? -16.720 7.309 25.327 1.00 52.34 112 GLY A N 1
ATOM 897 C CA . GLY A 1 112 ? -15.833 6.311 25.946 1.00 52.34 112 GLY A CA 1
ATOM 898 C C . GLY A 1 112 ? -16.068 4.814 25.679 1.00 52.34 112 GLY A C 1
ATOM 899 O O . GLY A 1 112 ? -15.613 4.014 26.487 1.00 52.34 112 GLY A O 1
ATOM 900 N N . ASN A 1 113 ? -16.760 4.411 24.613 1.00 55.03 113 ASN A N 1
ATOM 901 C CA . ASN A 1 113 ? -16.697 3.081 23.982 1.00 55.03 113 ASN A CA 1
ATOM 902 C C . ASN A 1 113 ? -17.877 2.942 23.021 1.00 55.03 113 ASN A C 1
ATOM 904 O O . ASN A 1 113 ? -19.008 2.842 23.484 1.00 55.03 113 ASN A O 1
ATOM 908 N N . ASN A 1 114 ? -17.628 2.880 21.710 1.00 52.84 114 ASN A N 1
ATOM 909 C CA . ASN A 1 114 ? -18.479 2.134 20.770 1.00 52.84 114 ASN A CA 1
ATOM 910 C C . ASN A 1 114 ? -17.919 2.197 19.346 1.00 52.84 114 ASN A C 1
ATOM 912 O O . ASN A 1 114 ? -18.381 3.017 18.567 1.00 52.84 114 ASN A O 1
ATOM 916 N N . LYS A 1 115 ? -16.964 1.328 18.975 1.00 59.56 115 LYS A N 1
ATOM 917 C CA . LYS A 1 115 ? -16.602 1.106 17.553 1.00 59.56 115 LYS A CA 1
ATOM 918 C C . LYS A 1 115 ? -16.167 -0.332 17.254 1.00 59.56 115 LYS A C 1
ATOM 920 O O . LYS A 1 115 ? -15.116 -0.559 16.676 1.00 59.56 115 LYS A O 1
ATOM 925 N N . SER A 1 116 ? -16.981 -1.326 17.618 1.00 66.44 116 SER A N 1
ATOM 926 C CA . SER A 1 116 ? -16.716 -2.715 17.193 1.00 66.44 116 SER A CA 1
ATOM 927 C C . SER A 1 116 ? -16.969 -2.907 15.686 1.00 66.44 116 SER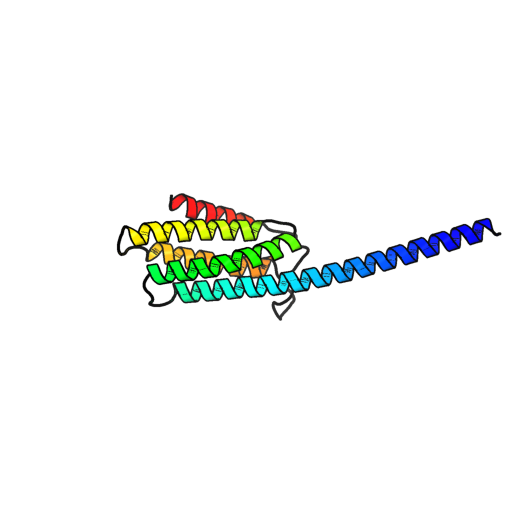 A C 1
ATOM 929 O O . SER A 1 116 ? -16.132 -3.460 14.982 1.00 66.44 116 SER A O 1
ATOM 931 N N . LYS A 1 117 ? -18.068 -2.359 15.141 1.00 74.56 117 LYS A N 1
ATOM 932 C CA . LYS A 1 117 ? -18.454 -2.574 13.732 1.00 74.56 117 LYS A CA 1
ATOM 933 C C . LYS A 1 117 ? -17.547 -1.860 12.720 1.00 74.56 117 LYS A C 1
ATOM 935 O O . LYS A 1 117 ? -17.142 -2.462 11.734 1.00 74.56 117 LYS A O 1
ATOM 940 N N . GLU A 1 118 ? -17.210 -0.601 12.970 1.00 79.19 118 GLU A N 1
ATOM 941 C CA . GLU A 1 118 ? -16.396 0.201 12.044 1.00 79.19 118 GLU A CA 1
ATOM 942 C C . GLU A 1 118 ? -14.939 -0.277 12.011 1.00 79.19 118 GLU A C 1
ATOM 944 O O . GLU A 1 118 ? -14.349 -0.365 10.937 1.00 79.19 118 GLU A O 1
ATOM 949 N N . LEU A 1 119 ? -14.378 -0.685 13.160 1.00 78.38 119 LEU A N 1
ATOM 950 C CA . LEU A 1 119 ? -13.054 -1.317 13.210 1.00 78.38 119 LEU A CA 1
ATOM 951 C C . LEU A 1 119 ? -13.018 -2.639 12.435 1.00 78.38 119 LEU A C 1
ATOM 953 O O . LEU A 1 119 ? -12.028 -2.913 11.760 1.00 78.38 119 LEU A O 1
ATOM 957 N N . ILE A 1 120 ? -14.089 -3.440 12.480 1.00 82.06 120 ILE A N 1
ATOM 958 C CA . ILE A 1 120 ? -14.208 -4.653 11.656 1.00 82.06 120 ILE A CA 1
ATOM 959 C C . ILE A 1 120 ? -14.211 -4.303 10.162 1.00 82.06 120 ILE A C 1
ATOM 961 O O . ILE A 1 120 ? -13.520 -4.955 9.381 1.00 82.06 120 ILE A O 1
ATOM 965 N N . GLU A 1 121 ? -14.944 -3.268 9.756 1.00 87.56 121 GLU A N 1
ATOM 966 C CA . GLU A 1 121 ? -14.998 -2.853 8.351 1.00 87.56 121 GLU A CA 1
ATOM 967 C C . GLU A 1 121 ? -13.632 -2.369 7.839 1.00 87.56 121 GLU A C 1
ATOM 969 O O . GLU A 1 121 ? -13.210 -2.748 6.747 1.00 87.56 121 GLU A O 1
ATOM 974 N N . ILE A 1 122 ? -12.878 -1.636 8.661 1.00 89.62 122 ILE A N 1
ATOM 975 C CA . ILE A 1 122 ? -11.518 -1.182 8.325 1.00 89.62 122 ILE A CA 1
ATOM 976 C C . ILE A 1 122 ? -10.547 -2.345 8.185 1.00 89.62 122 ILE A C 1
ATOM 978 O O . ILE A 1 122 ? -9.729 -2.335 7.268 1.00 89.62 122 ILE A O 1
ATOM 982 N N . LYS A 1 123 ? -10.643 -3.365 9.048 1.00 89.12 123 LYS A N 1
ATOM 983 C CA . LYS A 1 123 ? -9.864 -4.601 8.873 1.00 89.12 123 LYS A CA 1
ATOM 984 C C . LYS A 1 123 ? -10.133 -5.216 7.501 1.00 89.12 123 LYS A C 1
ATOM 986 O O . LYS A 1 123 ? -9.193 -5.619 6.823 1.00 89.12 123 LYS A O 1
ATOM 991 N N . GLY A 1 124 ? -11.401 -5.242 7.085 1.00 92.12 124 GLY A N 1
ATOM 992 C CA . GLY A 1 124 ? -11.803 -5.687 5.752 1.00 92.12 124 GLY A CA 1
ATOM 993 C C . GLY A 1 124 ? -11.159 -4.858 4.638 1.00 92.12 124 GLY A C 1
ATOM 994 O O . GLY A 1 124 ? -10.561 -5.431 3.731 1.00 92.12 124 GLY A O 1
ATOM 995 N N . LEU A 1 125 ? -11.212 -3.526 4.742 1.00 95.00 125 LEU A N 1
ATOM 996 C CA . LEU A 1 125 ? -10.606 -2.614 3.763 1.00 95.00 125 LEU A CA 1
ATOM 997 C C . LEU A 1 125 ? -9.083 -2.780 3.665 1.00 95.00 125 LEU A C 1
ATOM 999 O O . LEU A 1 125 ? -8.539 -2.760 2.566 1.00 95.00 125 LEU A O 1
ATOM 1003 N N . ILE A 1 126 ? -8.387 -2.967 4.789 1.00 94.94 126 ILE A N 1
ATOM 1004 C CA . ILE A 1 126 ? -6.932 -3.188 4.800 1.00 94.94 126 ILE A CA 1
ATOM 1005 C C . ILE A 1 126 ? -6.585 -4.528 4.150 1.00 94.94 126 ILE A C 1
ATOM 1007 O O . ILE A 1 126 ? -5.677 -4.592 3.322 1.00 94.94 126 ILE A O 1
ATOM 1011 N N . GLN A 1 127 ? -7.317 -5.593 4.484 1.00 94.62 127 GLN A N 1
ATOM 1012 C CA . GLN A 1 127 ? -7.088 -6.911 3.893 1.00 94.62 127 GLN A CA 1
ATOM 1013 C C . GLN A 1 127 ? -7.310 -6.895 2.375 1.00 94.62 127 GLN A C 1
ATOM 1015 O O . GLN A 1 127 ? -6.496 -7.430 1.626 1.00 94.62 127 GLN A O 1
ATOM 1020 N N . GLU A 1 128 ? -8.391 -6.263 1.923 1.00 95.69 128 GLU A N 1
ATOM 1021 C CA . GLU A 1 128 ? -8.693 -6.087 0.504 1.00 95.69 128 GLU A CA 1
ATOM 1022 C C . GLU A 1 128 ? -7.615 -5.272 -0.211 1.00 95.69 128 GLU A C 1
ATOM 1024 O O . GLU A 1 128 ? -7.140 -5.685 -1.268 1.00 95.69 128 GLU A O 1
ATOM 1029 N N . LEU A 1 129 ? -7.172 -4.161 0.384 1.00 96.75 129 LEU A N 1
ATOM 1030 C CA . LEU A 1 129 ? -6.105 -3.344 -0.182 1.00 96.75 129 LEU A CA 1
ATOM 1031 C C . LEU A 1 129 ? -4.820 -4.146 -0.380 1.00 96.75 129 LEU A C 1
ATOM 1033 O O . LEU A 1 129 ? -4.218 -4.065 -1.446 1.00 96.75 129 LEU A O 1
ATOM 1037 N N . LYS A 1 130 ? -4.407 -4.944 0.610 1.00 94.44 130 LYS A N 1
ATOM 1038 C CA . LYS A 1 130 ? -3.216 -5.798 0.489 1.00 94.44 130 LYS A CA 1
ATOM 1039 C C . LYS A 1 130 ? -3.330 -6.745 -0.703 1.00 94.44 130 LYS A C 1
ATOM 1041 O O . LYS A 1 130 ? -2.383 -6.866 -1.476 1.00 94.44 130 LYS A O 1
ATOM 1046 N N . THR A 1 131 ? -4.492 -7.378 -0.883 1.00 93.62 131 THR A N 1
ATOM 1047 C CA . THR A 1 131 ? -4.756 -8.232 -2.049 1.00 93.62 131 THR A CA 1
ATOM 1048 C C . THR A 1 131 ? -4.642 -7.443 -3.352 1.00 93.62 131 THR A C 1
ATOM 1050 O O . THR A 1 131 ? -3.952 -7.884 -4.268 1.00 93.62 131 THR A O 1
ATOM 1053 N N . ILE A 1 132 ? -5.247 -6.257 -3.430 1.00 95.25 132 ILE A N 1
ATOM 1054 C CA . ILE A 1 132 ? -5.181 -5.413 -4.629 1.00 95.25 132 ILE A CA 1
ATOM 1055 C C . ILE A 1 132 ? -3.738 -4.977 -4.919 1.00 95.25 132 ILE A C 1
ATOM 1057 O O . ILE A 1 132 ? -3.322 -5.011 -6.078 1.00 95.25 132 ILE A O 1
ATOM 1061 N N . ILE A 1 133 ? -2.961 -4.613 -3.893 1.00 94.06 133 ILE A N 1
ATOM 1062 C CA . ILE A 1 133 ? -1.549 -4.241 -4.037 1.00 94.06 133 ILE A CA 1
ATOM 1063 C C . ILE A 1 133 ? -0.753 -5.411 -4.623 1.00 94.06 133 ILE A C 1
ATOM 1065 O O . ILE A 1 133 ? -0.058 -5.233 -5.622 1.00 94.06 133 ILE A O 1
ATOM 1069 N N . LEU A 1 134 ? -0.901 -6.612 -4.054 1.00 91.44 134 LEU A N 1
ATOM 1070 C CA . LEU A 1 134 ? -0.240 -7.828 -4.538 1.00 91.44 134 LEU A CA 1
ATOM 1071 C C . LEU A 1 134 ? -0.583 -8.141 -6.000 1.00 91.44 134 LEU A C 1
ATOM 1073 O O . LEU A 1 134 ? 0.289 -8.505 -6.780 1.00 91.44 134 LEU A O 1
ATOM 1077 N N . GLU A 1 135 ? -1.841 -7.981 -6.398 1.00 91.00 135 GLU A N 1
ATOM 1078 C CA . GLU A 1 135 ? -2.288 -8.299 -7.758 1.00 91.00 135 GLU A CA 1
ATOM 1079 C C . GLU A 1 135 ? -1.919 -7.242 -8.808 1.00 91.00 135 GLU A C 1
ATOM 1081 O O . GLU A 1 135 ? -1.838 -7.568 -9.998 1.00 91.00 135 GLU A O 1
ATOM 1086 N N . THR A 1 136 ? -1.762 -5.986 -8.383 1.00 93.00 136 THR A N 1
ATOM 1087 C CA . THR A 1 136 ? -1.594 -4.829 -9.277 1.00 93.00 136 THR A CA 1
ATOM 1088 C C . THR A 1 136 ? -0.129 -4.434 -9.420 1.00 93.00 136 THR A C 1
ATOM 1090 O O . THR A 1 136 ? 0.317 -4.172 -10.532 1.00 93.00 136 THR A O 1
ATOM 1093 N N . TYR A 1 137 ? 0.620 -4.414 -8.315 1.00 93.06 137 TYR A N 1
ATOM 1094 C CA . TYR A 1 137 ? 1.961 -3.826 -8.251 1.00 93.06 137 TYR A CA 1
ATOM 1095 C C . TYR A 1 137 ? 3.098 -4.849 -8.290 1.00 93.06 137 TYR A C 1
ATOM 1097 O O . TYR A 1 137 ? 4.256 -4.452 -8.406 1.00 93.06 137 TYR A O 1
ATOM 1105 N N . TYR A 1 138 ? 2.806 -6.149 -8.209 1.00 90.88 138 TYR A N 1
ATOM 1106 C CA . TYR A 1 138 ? 3.818 -7.200 -8.304 1.00 90.88 138 TYR A CA 1
ATOM 1107 C C . TYR A 1 138 ? 3.745 -7.968 -9.619 1.00 90.88 138 TYR A C 1
ATOM 1109 O O . TYR A 1 138 ? 2.679 -8.198 -10.195 1.00 90.88 138 TYR A O 1
ATOM 1117 N N . VAL A 1 139 ? 4.911 -8.436 -10.068 1.00 87.62 139 VAL A N 1
ATOM 1118 C CA . VAL A 1 139 ? 5.016 -9.311 -11.237 1.00 87.62 139 VAL A CA 1
ATOM 1119 C C . VAL A 1 139 ? 4.366 -10.663 -10.925 1.00 87.62 139 VAL A C 1
ATOM 1121 O O . VAL A 1 139 ? 4.880 -11.439 -10.122 1.00 87.62 139 VAL A O 1
ATOM 1124 N N . LYS A 1 140 ? 3.269 -10.983 -11.621 1.00 78.50 140 LYS A N 1
ATOM 1125 C CA . LYS A 1 140 ? 2.411 -12.166 -11.375 1.00 78.50 140 LYS A CA 1
ATOM 1126 C C . LYS A 1 140 ? 3.129 -13.522 -11.399 1.00 78.50 140 LYS A C 1
ATOM 1128 O O . LYS A 1 140 ? 2.644 -14.476 -10.803 1.00 78.50 140 LYS A O 1
ATOM 1133 N N . ASN A 1 141 ? 4.265 -13.608 -12.089 1.00 72.06 141 ASN A N 1
ATOM 1134 C CA . ASN A 1 141 ? 5.037 -14.843 -12.251 1.00 72.06 141 ASN A CA 1
ATOM 1135 C C . ASN A 1 141 ? 6.280 -14.899 -11.350 1.00 72.06 141 ASN A C 1
ATOM 1137 O O . ASN A 1 141 ? 7.074 -15.829 -11.478 1.00 72.06 141 ASN A O 1
ATOM 1141 N N . ASN A 1 142 ? 6.489 -13.909 -10.477 1.00 65.56 142 ASN A N 1
ATOM 1142 C CA . ASN A 1 142 ? 7.582 -13.950 -9.520 1.00 65.56 142 ASN A CA 1
ATOM 1143 C C . ASN A 1 142 ? 7.110 -14.628 -8.227 1.00 65.56 142 ASN A C 1
ATOM 1145 O O . ASN A 1 142 ? 6.385 -14.043 -7.427 1.00 65.56 142 ASN A O 1
ATOM 1149 N N . THR A 1 143 ? 7.545 -15.871 -8.032 1.00 50.97 143 THR A N 1
ATOM 1150 C CA . THR A 1 143 ? 7.222 -16.710 -6.870 1.00 50.97 143 THR A CA 1
ATOM 1151 C C . THR A 1 143 ? 7.758 -16.171 -5.544 1.00 50.97 143 THR A C 1
ATOM 1153 O O . THR A 1 143 ? 7.305 -16.615 -4.495 1.00 50.97 143 THR A O 1
ATOM 1156 N N . GLU A 1 144 ? 8.697 -15.222 -5.569 1.00 56.53 144 GLU A N 1
ATOM 1157 C CA . GLU A 1 144 ? 9.307 -14.648 -4.364 1.00 56.53 144 GLU A CA 1
ATOM 1158 C C . GLU A 1 144 ? 8.638 -13.343 -3.911 1.00 56.53 144 GLU A C 1
ATOM 1160 O O . GLU A 1 144 ? 9.039 -12.778 -2.898 1.00 56.53 144 GLU A O 1
ATOM 1165 N N . GLY A 1 145 ? 7.630 -12.839 -4.640 1.00 56.62 145 GLY A N 1
ATOM 1166 C CA . GLY A 1 145 ? 6.862 -11.657 -4.224 1.00 56.62 145 GLY A CA 1
ATOM 1167 C C . GLY A 1 145 ? 7.710 -10.399 -3.990 1.00 56.62 145 GLY A C 1
ATOM 1168 O O . GLY A 1 145 ? 7.283 -9.513 -3.263 1.00 56.62 145 GLY A O 1
ATOM 1169 N N . GLY A 1 146 ? 8.921 -10.327 -4.558 1.00 67.19 146 GLY A N 1
ATOM 1170 C CA . GLY A 1 146 ? 9.878 -9.239 -4.311 1.00 67.19 146 GLY A CA 1
ATOM 1171 C C . GLY A 1 146 ? 10.026 -8.237 -5.459 1.00 67.19 146 GLY A C 1
ATOM 1172 O O . GLY A 1 146 ? 10.633 -7.184 -5.277 1.00 67.19 146 GLY A O 1
ATOM 1173 N N . LYS A 1 147 ? 9.486 -8.542 -6.646 1.00 84.81 147 LYS A N 1
ATOM 1174 C CA . LYS A 1 147 ? 9.678 -7.723 -7.853 1.00 84.81 147 LYS A CA 1
ATOM 1175 C C . LYS A 1 147 ? 8.453 -6.872 -8.166 1.00 84.81 147 LYS A C 1
ATOM 1177 O O . LYS A 1 147 ? 7.384 -7.418 -8.452 1.00 84.81 147 LYS A O 1
ATOM 1182 N N . ALA A 1 148 ? 8.650 -5.556 -8.167 1.00 88.94 148 ALA A N 1
ATOM 1183 C CA . ALA A 1 148 ? 7.643 -4.595 -8.593 1.00 88.94 148 ALA A CA 1
ATOM 1184 C C . ALA A 1 148 ? 7.395 -4.671 -10.106 1.00 88.94 148 ALA A C 1
ATOM 1186 O O . ALA A 1 148 ? 8.322 -4.850 -10.895 1.00 88.94 148 ALA A O 1
ATOM 1187 N N . GLU A 1 149 ? 6.141 -4.500 -10.505 1.00 89.56 149 GLU A N 1
ATOM 1188 C CA . GLU A 1 149 ? 5.746 -4.251 -11.886 1.00 89.56 149 GLU A CA 1
ATOM 1189 C C . GLU A 1 149 ? 5.754 -2.737 -12.127 1.00 89.56 149 GLU A C 1
ATOM 1191 O O . GLU A 1 149 ? 4.944 -2.008 -11.558 1.00 89.56 149 GLU A O 1
ATOM 1196 N N . LEU A 1 150 ? 6.678 -2.253 -12.961 1.00 87.31 150 LEU A N 1
ATOM 1197 C CA . LEU A 1 150 ? 6.742 -0.830 -13.313 1.00 87.31 150 LEU A CA 1
ATOM 1198 C C . LEU A 1 150 ? 5.768 -0.466 -14.445 1.00 87.31 150 LEU A C 1
ATOM 1200 O O . LEU A 1 150 ? 5.333 0.679 -14.535 1.00 87.31 150 LEU A O 1
ATOM 1204 N N . HIS A 1 151 ? 5.393 -1.431 -15.296 1.00 88.50 151 HIS A N 1
ATOM 1205 C CA . HIS A 1 151 ? 4.558 -1.203 -16.482 1.00 88.50 151 HIS A CA 1
ATOM 1206 C C . HIS A 1 151 ? 3.160 -1.799 -16.304 1.00 88.50 151 HIS A C 1
ATOM 1208 O O . HIS A 1 151 ? 2.722 -2.697 -17.029 1.00 88.50 151 HIS A O 1
ATOM 1214 N N . ILE A 1 152 ? 2.430 -1.271 -15.325 1.00 89.50 152 ILE A N 1
ATOM 1215 C CA . ILE A 1 152 ? 1.077 -1.720 -14.993 1.00 89.50 152 ILE A CA 1
ATOM 1216 C C . ILE A 1 152 ? 0.085 -1.198 -16.041 1.00 89.50 152 ILE A C 1
ATOM 1218 O O . ILE A 1 152 ? -0.028 0.002 -16.285 1.00 89.50 152 ILE A O 1
ATOM 1222 N N . LYS A 1 153 ? -0.667 -2.114 -16.660 1.00 85.25 153 LYS A N 1
ATOM 1223 C CA . LYS A 1 153 ? -1.639 -1.777 -17.717 1.00 85.25 153 LYS A CA 1
ATOM 1224 C C . LYS A 1 153 ? -3.020 -1.386 -17.195 1.00 85.25 153 LYS A C 1
ATOM 1226 O O . LYS A 1 153 ? -3.742 -0.676 -17.886 1.00 85.25 153 LYS A O 1
ATOM 1231 N N . HIS A 1 154 ? -3.397 -1.883 -16.019 1.00 89.06 154 HIS A N 1
ATOM 1232 C CA . HIS A 1 154 ? -4.754 -1.777 -15.489 1.00 89.06 154 HIS A CA 1
ATOM 1233 C C . HIS A 1 154 ? -4.715 -1.426 -14.004 1.00 89.06 154 HIS A C 1
ATOM 1235 O O . HIS A 1 154 ? -4.153 -2.182 -13.214 1.00 89.06 154 HIS A O 1
ATOM 1241 N N . PHE A 1 155 ? -5.342 -0.305 -13.645 1.00 93.31 155 PHE A N 1
ATOM 1242 C CA . PHE A 1 155 ? -5.480 0.181 -12.267 1.00 93.31 155 PHE A CA 1
ATOM 1243 C C . PHE A 1 155 ? -6.924 0.090 -11.755 1.00 93.31 155 PHE A C 1
ATOM 1245 O O . PHE A 1 155 ? -7.216 0.550 -10.658 1.00 93.31 155 PHE A O 1
ATOM 1252 N N . ASP A 1 156 ? -7.819 -0.570 -12.499 1.00 94.69 156 ASP A N 1
ATOM 1253 C CA . ASP A 1 156 ? -9.267 -0.564 -12.246 1.00 94.69 156 ASP A CA 1
ATOM 1254 C C . ASP A 1 156 ? -9.633 -0.989 -10.812 1.00 94.69 156 ASP A C 1
ATOM 1256 O O . ASP A 1 156 ? -10.546 -0.439 -10.199 1.00 94.69 156 ASP A O 1
ATOM 1260 N N . LYS A 1 157 ? -8.894 -1.955 -10.245 1.00 95.12 157 LYS A N 1
ATOM 1261 C CA . LYS A 1 157 ? -9.093 -2.413 -8.861 1.00 95.12 157 LYS A CA 1
ATOM 1262 C C . LYS A 1 157 ? -8.690 -1.356 -7.830 1.00 95.12 157 LYS A C 1
ATOM 1264 O O . LYS A 1 157 ? -9.379 -1.207 -6.825 1.00 95.12 157 LYS A O 1
ATOM 1269 N N . ILE A 1 158 ? -7.600 -0.630 -8.078 1.00 96.94 158 ILE A N 1
ATOM 1270 C CA . ILE A 1 158 ? -7.144 0.471 -7.222 1.00 96.94 158 ILE A CA 1
ATOM 1271 C C . ILE A 1 158 ? -8.120 1.641 -7.304 1.00 96.94 158 ILE A C 1
ATOM 1273 O O . ILE A 1 158 ? -8.542 2.143 -6.265 1.00 96.94 158 ILE A O 1
ATOM 1277 N N . ASP A 1 159 ? -8.549 2.013 -8.510 1.00 97.12 159 ASP A N 1
ATOM 1278 C CA . ASP A 1 159 ? -9.510 3.096 -8.717 1.00 97.12 159 ASP A CA 1
ATOM 1279 C C . ASP A 1 159 ? -10.845 2.783 -8.008 1.00 97.12 159 ASP A C 1
ATOM 1281 O O . ASP A 1 159 ? -11.359 3.593 -7.230 1.00 97.12 159 ASP A O 1
ATOM 1285 N N . ALA A 1 160 ? -11.361 1.558 -8.167 1.00 97.50 160 ALA A N 1
ATOM 1286 C CA . ALA A 1 160 ? -12.563 1.099 -7.470 1.00 97.50 160 ALA A CA 1
ATOM 1287 C C . ALA A 1 160 ? -12.393 1.089 -5.940 1.00 97.50 160 ALA A C 1
ATOM 1289 O O . ALA A 1 160 ? -13.317 1.454 -5.202 1.00 97.50 160 ALA A O 1
ATOM 1290 N N . PHE A 1 161 ? -11.214 0.703 -5.444 1.00 97.94 161 PHE A N 1
ATOM 1291 C CA . PHE A 1 161 ? -10.911 0.748 -4.018 1.00 97.94 161 PHE A CA 1
ATOM 1292 C C . PHE A 1 161 ? -10.891 2.187 -3.488 1.00 97.94 161 PHE A C 1
ATOM 1294 O O . PHE A 1 161 ? -11.497 2.459 -2.450 1.00 97.94 161 PHE A O 1
ATOM 1301 N N . ILE A 1 162 ? -10.272 3.124 -4.216 1.00 97.69 162 ILE A N 1
ATOM 1302 C CA . ILE A 1 162 ? -10.250 4.554 -3.873 1.00 97.69 162 ILE A CA 1
ATOM 1303 C C . ILE A 1 162 ? -11.672 5.111 -3.782 1.00 97.69 162 ILE A C 1
ATOM 1305 O O . ILE A 1 162 ? -12.007 5.813 -2.820 1.00 97.69 162 ILE A O 1
ATOM 1309 N N . GLU A 1 163 ? -12.544 4.781 -4.735 1.00 96.88 163 GLU A N 1
ATOM 1310 C CA . GLU A 1 163 ? -13.948 5.186 -4.665 1.00 96.88 163 GLU A CA 1
ATOM 1311 C C . GLU A 1 163 ? -14.644 4.629 -3.422 1.00 96.88 163 GLU A C 1
ATOM 1313 O O . GLU A 1 163 ? -15.391 5.343 -2.743 1.00 96.88 163 GLU A O 1
ATOM 1318 N N . ARG A 1 164 ? -14.405 3.354 -3.109 1.00 95.62 164 ARG A N 1
ATOM 1319 C CA . ARG A 1 164 ? -15.026 2.677 -1.971 1.00 95.62 164 ARG A CA 1
ATOM 1320 C C . ARG A 1 164 ? -14.563 3.254 -0.636 1.00 95.62 164 ARG A C 1
ATOM 1322 O O . ARG A 1 164 ? -15.414 3.601 0.182 1.00 95.62 164 ARG A O 1
ATOM 1329 N N . ILE A 1 165 ? -13.256 3.415 -0.420 1.00 95.62 165 ILE A N 1
ATOM 1330 C CA . ILE A 1 165 ? -12.730 4.013 0.817 1.00 95.62 165 ILE A CA 1
ATOM 1331 C C . ILE A 1 165 ? -13.160 5.480 0.949 1.00 95.62 165 ILE A C 1
ATOM 1333 O O . ILE A 1 165 ? -13.446 5.946 2.049 1.00 95.62 165 ILE A O 1
ATOM 1337 N N . THR A 1 166 ? -13.312 6.198 -0.168 1.00 95.31 166 THR A N 1
ATOM 1338 C CA . THR A 1 166 ? -13.864 7.559 -0.170 1.00 95.31 166 THR A CA 1
ATOM 1339 C C . THR A 1 166 ? -15.328 7.582 0.266 1.00 95.31 166 THR A C 1
ATOM 1341 O O . THR A 1 166 ? -15.711 8.441 1.059 1.00 95.31 166 THR A O 1
ATOM 1344 N N . LYS A 1 167 ? -16.157 6.646 -0.219 1.00 94.31 167 LYS A N 1
ATOM 1345 C CA . LYS A 1 167 ? -17.559 6.506 0.215 1.00 94.31 167 LYS A CA 1
ATOM 1346 C C . LYS A 1 167 ? -17.652 6.162 1.701 1.00 94.31 167 LYS A C 1
ATOM 1348 O O . LYS A 1 167 ? -18.444 6.784 2.400 1.00 94.31 167 LYS A O 1
ATOM 1353 N N . PHE A 1 168 ? -16.821 5.233 2.178 1.00 91.69 168 PHE A N 1
ATOM 1354 C CA . PHE A 1 168 ? -16.740 4.885 3.598 1.00 91.69 168 PHE A CA 1
ATOM 1355 C C . PHE A 1 168 ? -16.391 6.109 4.453 1.00 91.69 168 PHE A C 1
ATOM 1357 O O . PHE A 1 168 ? -17.107 6.426 5.396 1.00 91.69 168 PHE A O 1
ATOM 1364 N N . ASN A 1 169 ? -15.352 6.855 4.073 1.00 89.25 169 ASN A N 1
ATOM 1365 C CA . ASN A 1 169 ? -14.902 8.028 4.816 1.00 89.25 169 ASN A CA 1
ATOM 1366 C C . ASN A 1 169 ? -15.958 9.151 4.859 1.00 89.25 169 ASN A C 1
ATOM 1368 O O . ASN A 1 169 ? -16.192 9.740 5.908 1.00 89.25 169 ASN A O 1
ATOM 1372 N N . LYS A 1 170 ? -16.681 9.387 3.754 1.00 89.38 170 LYS A N 1
ATOM 1373 C CA . LYS A 1 170 ? -17.830 10.315 3.732 1.00 89.38 170 LYS A CA 1
ATOM 1374 C C . LYS A 1 170 ? -18.978 9.891 4.651 1.00 89.38 170 LYS A C 1
ATOM 1376 O O . LYS A 1 170 ? -19.750 10.744 5.056 1.00 89.38 170 LYS A O 1
ATOM 1381 N N . GLY A 1 171 ? -19.126 8.597 4.934 1.00 83.88 171 GLY A N 1
ATOM 1382 C CA . GLY A 1 171 ? -20.126 8.100 5.881 1.00 83.88 171 GLY A CA 1
ATOM 1383 C C . GLY A 1 171 ? -19.745 8.314 7.349 1.00 83.88 171 GLY A C 1
ATOM 1384 O O . GLY A 1 171 ? -20.597 8.140 8.216 1.00 83.88 171 GLY A O 1
ATOM 1385 N N . LEU A 1 172 ? -18.483 8.664 7.627 1.00 80.25 172 LEU A N 1
ATOM 1386 C CA . LEU A 1 172 ? -17.996 8.981 8.970 1.00 80.25 172 LEU A CA 1
ATOM 1387 C C . LEU A 1 172 ? -18.170 10.469 9.316 1.00 80.25 172 LEU A C 1
ATOM 1389 O O . LEU A 1 172 ? -18.360 10.799 10.482 1.00 80.25 172 LEU A O 1
ATOM 1393 N N . THR A 1 173 ? -18.089 11.357 8.321 1.00 66.38 173 THR A N 1
ATOM 1394 C CA . THR A 1 173 ? -18.311 12.811 8.457 1.00 66.38 173 THR A CA 1
ATOM 1395 C C . THR A 1 173 ? -19.784 13.177 8.436 1.00 66.38 173 THR A C 1
ATOM 1397 O O . THR A 1 173 ? -20.187 13.991 9.294 1.00 66.38 173 THR A O 1
#

Foldseek 3Di:
DVVVVVVVVVVVVVVVVVVVVVVVVVVVLVVLFQLLLVLLVLLLVLLVVLLVLLVDPDDPLVSLVVNLVSLVSQQVSQVSNCVLQVHNLSNLVSVLVNLVSVLVNVCCVPPVDDDPPVSVVVSVLSVLVSVLSLVFFFDPPDPVSRTGDSDGDDCPSSVVSSVVSVVVSVVSD

=== Feature glossary ===
Feature key, reading from the visual/contextual features back to the raw sequence:

Rendered structure images. Structure images are PyMOL renders from six orthogonal camera directions. Cartoon representation draws helices as coils and strands as arrows; sticks shows the backbone as bonds; surface shows the solvent-excluded envelope. Rainbow coloring maps sequence position to hue (blue→red, N→C); chain coloring assigns a distinct color per polypeptide.

Contact-map, Ramachandran, and PAE plots. Three diagnostic plots accompany the record. The Cα contact map visualizes the tertiary structure as a 2D adjacency matrix (8 Å cutoff, sequence-local contacts suppressed). The Ramachandran plot shows the distribution of backbone (φ, ψ) torsions, with points in the α and β basins reflecting secondary structure content. The PAE plot shows AlphaFold's inter-residue confidence as a color matrix.

InterPro / GO / CATH / organism. The annotation block draws on four external resources. InterPro: which protein families and domains the sequence belongs to. GO: standardized terms for what the protein does, what process it participates in, and where in the cell it acts. CATH: which structural fold it has in the CATH hierarchy. Organism: the species of origin.

Nearest PDB structures. Structural nearest neighbors (via Foldseek easy-search vs the PDB). Reported per hit: target PDB id, E-value, and alignment TM-score. A TM-score above ~0.5 is the conventional threshold for 'same fold'.

Predicted aligned error. Predicted aligned error is AlphaFold's pairwise confidence. Unlike pLDDT (per-residue), PAE is per-residue-pair and captures whether two parts of the structure are correctly placed relative to each other. Units are ångströms of expected positional error.

Solvent-accessible surface area. SASA measures how much of the protein is reachable by solvent. It is computed by rolling a water-sized probe over the atomic surface and summing the exposed area (Å²). Per-residue SASA distinguishes core (buried, low SASA) from surface (exposed, high SASA) residues; total SASA is a whole-molecule size measure.

B-factor. Crystallographic B-factors measure how much each atom's electron density is smeared out, in Å². They rise in mobile loops and surface residues and fall in the buried interior. In AlphaFold models this column is repurposed to hold pLDDT instead.

pLDDT. For AlphaFold models, the B-factor field carries pLDDT — the model's own estimate of local accuracy on a 0–100 scale. Regions with pLDDT<50 should be treated as essentially unmodeled; they often correspond to intrinsically disordered segments.

Backbone torsions (φ/ψ). φ (phi) and ψ (psi) are the two rotatable backbone dihedrals per residue: φ is the C(i-1)–N–Cα–C torsion, ψ is the N–Cα–C–N(i+1) torsion, both in degrees on (−180°, 180°]. α-helical residues cluster near (−60°, −45°); β-strand residues near (−120°, +130°). A Ramachandran plot is simply a scatter of (φ, ψ) for every residue.

Radius of gyration, Cα contacts, bounding box. Radius of gyration (Rg) is the root-mean-square distance of Cα atoms from their centroid — a single number for overall size and compactness. A globular domain of N residues has Rg ≈ 2.2·N^0.38 Å; an extended or disordered chain has a much larger Rg. The Cα contact count is the number of residue pairs whose Cα atoms are within 8 Å and are more than four positions apart in sequence — a standard proxy for tertiary packing density. The bounding box is the smallest axis-aligned box enclosing all Cα atoms.

Secondary structure (3-state, P-SEA). Three-state secondary structure (P-SEA) collapses the eight DSSP classes into helix (a), strand (b), and coil (c). P-SEA assigns these from Cα geometry alone — distances and angles — without requiring backbone oxygens, so it works on any Cα trace.

Secondary structure (8-state, DSSP). Secondary structure is the local, repeating backbone conformation. DSSP classifies it into eight states by reading the hydrogen-bond network: three helix types (H, G, I), two β types (E, B), two non-regular types (T, S), and unstructured coil (-).

Foldseek 3Di. The Foldseek 3Di string encodes local tertiary geometry as a 20-letter alphabet — one character per residue — derived from the relative positions of nearby Cα atoms. Unlike the amino-acid sequence, 3Di is a direct function of the 3D structure, so two proteins with the same fold have similar 3Di strings even at low sequence identity.

mmCIF coordinates. Structure coordinates are given as an mmCIF _atom_site loop: one row per atom with element, residue name, chain id, sequence number, and x/y/z position in Å. Only the four main-chain atoms per residue are included here; side chains are omitted to keep the record compact.

Sequence. This is the polypeptide sequence — one letter per residue, N-terminus first. Length ranges from a few dozen residues for small domains to over a thousand for large multi-domain proteins.